Protein AF-0000000085149603 (afdb_homodimer)

Structure (mmCIF, N/CA/C/O backbone):
data_AF-0000000085149603-model_v1
#
loop_
_entity.id
_entity.type
_entity.pdbx_description
1 polymer Antitoxin
#
loop_
_atom_site.group_PDB
_atom_site.id
_atom_site.type_symbol
_atom_site.label_atom_id
_atom_site.label_alt_id
_atom_site.label_comp_id
_atom_site.label_asym_id
_atom_site.label_entity_id
_atom_site.label_seq_id
_atom_site.pdbx_PDB_ins_code
_atom_site.Cartn_x
_atom_site.Cartn_y
_atom_site.Cartn_z
_atom_site.occupancy
_atom_site.B_iso_or_equiv
_atom_site.auth_seq_id
_atom_site.auth_comp_id
_atom_site.auth_asym_id
_atom_site.auth_atom_id
_atom_site.pdbx_PDB_model_num
ATOM 1 N N . MET A 1 1 ? -3.174 0.327 -14.359 1 75.69 1 MET A N 1
ATOM 2 C CA . MET A 1 1 ? -2.947 -0.935 -13.656 1 75.69 1 MET A CA 1
ATOM 3 C C . MET A 1 1 ? -3.213 -2.121 -14.578 1 75.69 1 MET A C 1
ATOM 5 O O . MET A 1 1 ? -4.176 -2.113 -15.344 1 75.69 1 MET A O 1
ATOM 9 N N . ASN A 1 2 ? -2.197 -3.072 -14.656 1 92.5 2 ASN A N 1
ATOM 10 C CA . ASN A 1 2 ? -2.379 -4.289 -15.445 1 92.5 2 ASN A CA 1
ATOM 11 C C . ASN A 1 2 ? -3.197 -5.328 -14.68 1 92.5 2 ASN A C 1
ATOM 13 O O . ASN A 1 2 ? -3.123 -5.406 -13.453 1 92.5 2 ASN A O 1
ATOM 17 N N . THR A 1 3 ? -4.031 -6.066 -15.477 1 97.44 3 THR A N 1
ATOM 18 C CA . THR A 1 3 ? -4.898 -7.07 -14.867 1 97.44 3 THR A CA 1
ATOM 19 C C . THR A 1 3 ? -4.68 -8.438 -15.508 1 97.44 3 THR A C 1
ATOM 21 O O . THR A 1 3 ? -4.543 -8.539 -16.734 1 97.44 3 THR A O 1
ATOM 24 N N . LEU A 1 4 ? -4.641 -9.43 -14.703 1 98.06 4 LEU A N 1
ATOM 25 C CA . LEU A 1 4 ? -4.539 -10.812 -15.141 1 98.06 4 LEU A CA 1
ATOM 26 C C . LEU A 1 4 ? -5.574 -11.688 -14.43 1 98.06 4 LEU A C 1
ATOM 28 O O . LEU A 1 4 ? -5.93 -11.422 -13.281 1 98.06 4 LEU A O 1
ATOM 32 N N . SER A 1 5 ? -6.062 -12.695 -15.148 1 98.19 5 SER A N 1
ATOM 33 C CA . SER A 1 5 ? -6.816 -13.719 -14.445 1 98.19 5 SER A CA 1
ATOM 34 C C . SER A 1 5 ? -5.91 -14.547 -13.531 1 98.19 5 SER A C 1
ATOM 36 O O . SER A 1 5 ? -4.699 -14.617 -13.758 1 98.19 5 SER A O 1
ATOM 38 N N . ALA A 1 6 ? -6.508 -15.156 -12.539 1 98.12 6 ALA A N 1
ATOM 39 C CA . ALA A 1 6 ? -5.75 -16.031 -11.641 1 98.12 6 ALA A CA 1
ATOM 40 C C . ALA A 1 6 ? -5.012 -17.109 -12.414 1 98.12 6 ALA A C 1
ATOM 42 O O . ALA A 1 6 ? -3.848 -17.406 -12.133 1 98.12 6 ALA A O 1
ATOM 43 N N . ASN A 1 7 ? -5.656 -17.672 -13.438 1 97.5 7 ASN A N 1
ATOM 44 C CA . ASN A 1 7 ? -5.055 -18.719 -14.25 1 97.5 7 ASN A CA 1
ATOM 45 C C . ASN A 1 7 ? -3.859 -18.203 -15.047 1 97.5 7 ASN A C 1
ATOM 47 O O . ASN A 1 7 ? -2.793 -18.812 -15.047 1 97.5 7 ASN A O 1
ATOM 51 N N . GLU A 1 8 ? -4.004 -17.109 -15.688 1 97.56 8 GLU A N 1
ATOM 52 C CA . GLU A 1 8 ? -2.91 -16.5 -16.438 1 97.56 8 GLU A CA 1
ATOM 53 C C . GLU A 1 8 ? -1.738 -16.156 -15.516 1 97.56 8 GLU A C 1
ATOM 55 O O . GLU A 1 8 ? -0.579 -16.375 -15.875 1 97.56 8 GLU A O 1
ATOM 60 N N . ALA A 1 9 ? -2.053 -15.633 -14.414 1 98.38 9 ALA A N 1
ATOM 61 C CA . ALA A 1 9 ? -1.032 -15.258 -13.438 1 98.38 9 ALA A CA 1
ATOM 62 C C . ALA A 1 9 ? -0.219 -16.469 -12.992 1 98.38 9 ALA A C 1
ATOM 64 O O . ALA A 1 9 ? 1.01 -16.406 -12.906 1 98.38 9 ALA A O 1
ATOM 65 N N . LYS A 1 10 ? -0.913 -17.5 -12.711 1 97.5 10 LYS A N 1
ATOM 66 C CA . LYS A 1 10 ? -0.262 -18.734 -12.289 1 97.5 10 LYS A CA 1
ATOM 67 C C . LYS A 1 10 ? 0.647 -19.281 -13.383 1 97.5 10 LYS A C 1
ATOM 69 O O . LYS A 1 10 ? 1.781 -19.688 -13.117 1 97.5 10 LYS A O 1
ATOM 74 N N . ILE A 1 11 ? 0.18 -19.312 -14.602 1 97.38 11 ILE A N 1
ATOM 75 C CA . ILE A 1 11 ? 0.902 -19.875 -15.734 1 97.38 11 ILE A CA 1
ATOM 76 C C . ILE A 1 11 ? 2.127 -19.016 -16.047 1 97.38 11 ILE A C 1
ATOM 78 O O . ILE A 1 11 ? 3.205 -19.547 -16.328 1 97.38 11 ILE A O 1
ATOM 82 N N . HIS A 1 12 ? 1.942 -17.734 -15.992 1 97.25 12 HIS A N 1
ATOM 83 C CA . HIS A 1 12 ? 3.035 -16.812 -16.312 1 97.25 12 HIS A CA 1
ATOM 84 C C . HIS A 1 12 ? 3.557 -16.125 -15.047 1 97.25 12 HIS A C 1
ATOM 86 O O . HIS A 1 12 ? 3.713 -14.906 -15.023 1 97.25 12 HIS A O 1
ATOM 92 N N . PHE A 1 13 ? 3.785 -16.875 -14.094 1 98.19 13 PHE A N 1
ATOM 93 C CA . PHE A 1 13 ? 4.098 -16.359 -12.766 1 98.19 13 PHE A CA 1
ATOM 94 C C . PHE A 1 13 ? 5.406 -15.57 -12.789 1 98.19 13 PHE A C 1
ATOM 96 O O . PHE A 1 13 ? 5.5 -14.492 -12.188 1 98.19 13 PHE A O 1
ATOM 103 N N . GLY A 1 14 ? 6.402 -16.094 -13.414 1 97.62 14 GLY A N 1
ATOM 104 C CA . GLY A 1 14 ? 7.664 -15.375 -13.523 1 97.62 14 GLY A CA 1
ATOM 105 C C . GLY A 1 14 ? 7.52 -14.008 -14.164 1 97.62 14 GLY A C 1
ATOM 106 O O . GLY A 1 14 ? 8.078 -13.023 -13.664 1 97.62 14 GLY A O 1
ATOM 107 N N . ASP A 1 15 ? 6.812 -13.992 -15.242 1 97.69 15 ASP A N 1
ATOM 108 C CA . ASP A 1 15 ? 6.547 -12.734 -15.93 1 97.69 15 ASP A CA 1
ATOM 109 C C . ASP A 1 15 ? 5.742 -11.789 -15.047 1 97.69 15 ASP A C 1
ATOM 111 O O . ASP A 1 15 ? 5.973 -10.578 -15.047 1 97.69 15 ASP A O 1
ATOM 115 N N . LEU A 1 16 ? 4.789 -12.328 -14.32 1 98.12 16 LEU A N 1
ATOM 116 C CA . LEU A 1 16 ? 4 -11.555 -13.359 1 98.12 16 LEU A CA 1
ATOM 117 C C . LEU A 1 16 ? 4.902 -10.828 -12.375 1 98.12 16 LEU A C 1
ATOM 119 O O . LEU A 1 16 ? 4.73 -9.625 -12.141 1 98.12 16 LEU A O 1
ATOM 123 N N . LEU A 1 17 ? 5.867 -11.531 -11.828 1 98.31 17 LEU A N 1
ATOM 124 C CA . LEU A 1 17 ? 6.773 -10.945 -10.844 1 98.31 17 LEU A CA 1
ATOM 125 C C . LEU A 1 17 ? 7.617 -9.844 -11.477 1 98.31 17 LEU A C 1
ATOM 127 O O . LEU A 1 17 ? 7.891 -8.828 -10.836 1 98.31 17 LEU A O 1
ATOM 131 N N . LEU A 1 18 ? 8.008 -10.07 -12.719 1 97.56 18 LEU A N 1
ATOM 132 C CA . LEU A 1 18 ? 8.789 -9.055 -13.422 1 97.56 18 LEU A CA 1
ATOM 133 C C . LEU A 1 18 ? 7.957 -7.801 -13.672 1 97.56 18 LEU A C 1
ATOM 135 O O . LEU A 1 18 ? 8.414 -6.688 -13.398 1 97.56 18 LEU A O 1
ATOM 139 N N . LYS A 1 19 ? 6.777 -7.934 -14.117 1 97.94 19 LYS A N 1
ATOM 140 C CA . LYS A 1 19 ? 5.891 -6.812 -14.414 1 97.94 19 LYS A CA 1
ATOM 141 C C . LYS A 1 19 ? 5.512 -6.055 -13.148 1 97.94 19 LYS A C 1
ATOM 143 O O . LYS A 1 19 ? 5.348 -4.836 -13.172 1 97.94 19 LYS A O 1
ATOM 148 N N . ALA A 1 20 ? 5.434 -6.738 -12.07 1 98.31 20 ALA A N 1
ATOM 149 C CA . ALA A 1 20 ? 5.059 -6.148 -10.789 1 98.31 20 ALA A CA 1
ATOM 150 C C . ALA A 1 20 ? 6.129 -5.176 -10.297 1 98.31 20 ALA A C 1
ATOM 152 O O . ALA A 1 20 ? 5.875 -4.359 -9.414 1 98.31 20 ALA A O 1
ATOM 153 N N . GLN A 1 21 ? 7.371 -5.293 -10.852 1 98 21 GLN A N 1
ATOM 154 C CA . GLN A 1 21 ? 8.445 -4.383 -10.469 1 98 21 GLN A CA 1
ATOM 155 C C . GLN A 1 21 ? 8.18 -2.973 -10.992 1 98 21 GLN A C 1
ATOM 157 O O . GLN A 1 21 ? 8.695 -1.995 -10.453 1 98 21 GLN A O 1
ATOM 162 N N . GLN A 1 22 ? 7.402 -2.924 -11.992 1 96.88 22 GLN A N 1
ATOM 163 C CA . GLN A 1 22 ? 7.195 -1.644 -12.664 1 96.88 22 GLN A CA 1
ATOM 164 C C . GLN A 1 22 ? 5.875 -1.009 -12.242 1 96.88 22 GLN A C 1
ATOM 166 O O . GLN A 1 22 ? 5.777 0.216 -12.133 1 96.88 22 GLN A O 1
ATOM 171 N N . ALA A 1 23 ? 4.895 -1.879 -12.133 1 97.56 23 ALA A N 1
ATOM 172 C CA . ALA A 1 23 ? 3.562 -1.4 -11.773 1 97.56 23 ALA A CA 1
ATOM 173 C C . ALA A 1 23 ? 2.752 -2.496 -11.086 1 97.56 23 ALA A C 1
ATOM 175 O O . ALA A 1 23 ? 2.977 -3.686 -11.328 1 97.56 23 ALA A O 1
ATOM 176 N N . PRO A 1 24 ? 1.764 -2.08 -10.305 1 98.44 24 PRO A N 1
ATOM 177 C CA . PRO A 1 24 ? 0.91 -3.09 -9.672 1 98.44 24 PRO A CA 1
ATOM 178 C C . PRO A 1 24 ? 0.139 -3.928 -10.695 1 98.44 24 PRO A C 1
ATOM 180 O O . PRO A 1 24 ? -0.295 -3.408 -11.727 1 98.44 24 PRO A O 1
ATOM 183 N N . ILE A 1 25 ? -0.008 -5.184 -10.375 1 98.81 25 ILE A N 1
ATOM 184 C CA . ILE A 1 25 ? -0.78 -6.082 -11.227 1 98.81 25 ILE A CA 1
ATOM 185 C C . ILE A 1 25 ? -1.977 -6.629 -10.453 1 98.81 25 ILE A C 1
ATOM 187 O O . ILE A 1 25 ? -1.81 -7.266 -9.406 1 98.81 25 ILE A O 1
ATOM 191 N N . GLN A 1 26 ? -3.156 -6.422 -11 1 98.81 26 GLN A N 1
ATOM 192 C CA . GLN A 1 26 ? -4.371 -6.934 -10.375 1 98.81 26 GLN A CA 1
ATOM 193 C C . GLN A 1 26 ? -4.672 -8.359 -10.844 1 98.81 26 GLN A C 1
ATOM 195 O O . GLN A 1 26 ? -4.586 -8.656 -12.031 1 98.81 26 GLN A O 1
ATOM 200 N N . ILE A 1 27 ? -4.926 -9.156 -9.914 1 98.81 27 ILE A N 1
ATOM 201 C CA . ILE A 1 27 ? -5.316 -10.539 -10.203 1 98.81 27 ILE A CA 1
ATOM 202 C C . ILE A 1 27 ? -6.828 -10.688 -10.031 1 98.81 27 ILE A C 1
ATOM 204 O O . ILE A 1 27 ? -7.379 -10.352 -8.984 1 98.81 27 ILE A O 1
ATOM 208 N N . ASN A 1 28 ? -7.441 -11.227 -11.047 1 98.69 28 ASN A N 1
ATOM 209 C CA . ASN A 1 28 ? -8.875 -11.477 -11.016 1 98.69 28 ASN A CA 1
ATOM 210 C C . ASN A 1 28 ? -9.188 -12.977 -10.945 1 98.69 28 ASN A C 1
ATOM 212 O O . ASN A 1 28 ? -8.484 -13.781 -11.562 1 98.69 28 ASN A O 1
ATOM 216 N N . LYS A 1 29 ? -10.148 -13.328 -10.188 1 97.56 29 LYS A N 1
ATOM 217 C CA . LYS A 1 29 ? -10.75 -14.656 -10.18 1 97.56 29 LYS A CA 1
ATOM 218 C C . LYS A 1 29 ? -12.219 -14.602 -10.594 1 97.56 29 LYS A C 1
ATOM 220 O O . LYS A 1 29 ? -13.008 -13.875 -9.992 1 97.56 29 LYS A O 1
ATOM 225 N N . ASN A 1 30 ? -12.531 -15.258 -11.633 1 96.12 30 ASN A N 1
ATOM 226 C CA . ASN A 1 30 ? -13.883 -15.258 -12.18 1 96.12 30 ASN A CA 1
ATOM 227 C C . ASN A 1 30 ? -14.352 -13.844 -12.5 1 96.12 30 ASN A C 1
ATOM 229 O O . ASN A 1 30 ? -15.484 -13.477 -12.18 1 96.12 30 ASN A O 1
ATOM 233 N N . GLY A 1 31 ? -13.453 -13.062 -12.875 1 95.69 31 GLY A N 1
ATOM 234 C CA . GLY A 1 31 ? -13.789 -11.727 -13.352 1 95.69 31 GLY A CA 1
ATOM 235 C C . GLY A 1 31 ? -13.805 -10.688 -12.25 1 95.69 31 GLY A C 1
ATOM 236 O O . GLY A 1 31 ? -14.039 -9.508 -12.508 1 95.69 31 GLY A O 1
ATOM 237 N N . LYS A 1 32 ? -13.523 -11.102 -11.055 1 97.38 32 LYS A N 1
ATOM 238 C CA . LYS A 1 32 ? -13.539 -10.172 -9.93 1 97.38 32 LYS A CA 1
ATOM 239 C C . LYS A 1 32 ? -12.133 -9.984 -9.359 1 97.38 32 LYS A C 1
ATOM 241 O O . LYS A 1 32 ? -11.367 -10.945 -9.25 1 97.38 32 LYS A O 1
ATOM 246 N N . PRO A 1 33 ? -11.836 -8.805 -8.961 1 98.31 33 PRO A N 1
ATOM 247 C CA . PRO A 1 33 ? -10.523 -8.586 -8.352 1 98.31 33 PRO A CA 1
ATOM 248 C C . PRO A 1 33 ? -10.367 -9.305 -7.012 1 98.31 33 PRO A C 1
ATOM 250 O O . PRO A 1 33 ? -11.242 -9.203 -6.145 1 98.31 33 PRO A O 1
ATOM 253 N N . VAL A 1 34 ? -9.289 -9.922 -6.855 1 98.44 34 VAL A N 1
ATOM 254 C CA . VAL A 1 34 ? -9.125 -10.672 -5.613 1 98.44 34 VAL A CA 1
ATOM 255 C C . VAL A 1 34 ? -7.824 -10.25 -4.93 1 98.44 34 VAL A C 1
ATOM 257 O O . VAL A 1 34 ? -7.738 -10.242 -3.697 1 98.44 34 VAL A O 1
ATOM 260 N N . ALA A 1 35 ? -6.781 -9.883 -5.699 1 98.81 35 ALA A N 1
ATOM 261 C CA . ALA A 1 35 ? -5.48 -9.555 -5.125 1 98.81 35 ALA A CA 1
ATOM 262 C C . ALA A 1 35 ? -4.699 -8.617 -6.035 1 98.81 35 ALA A C 1
ATOM 264 O O . ALA A 1 35 ? -5.074 -8.406 -7.191 1 98.81 35 ALA A O 1
ATOM 265 N N . VAL A 1 36 ? -3.672 -8.031 -5.496 1 98.81 36 VAL A N 1
ATOM 266 C CA . VAL A 1 36 ? -2.74 -7.195 -6.246 1 98.81 36 VAL A CA 1
ATOM 267 C C . VAL A 1 36 ? -1.305 -7.57 -5.887 1 98.81 36 VAL A C 1
ATOM 269 O O . VAL A 1 36 ? -0.989 -7.789 -4.715 1 98.81 36 VAL A O 1
ATOM 272 N N . VAL A 1 37 ? -0.528 -7.656 -6.855 1 98.81 37 VAL A N 1
ATOM 273 C CA . VAL A 1 37 ? 0.897 -7.914 -6.676 1 98.81 37 VAL A CA 1
ATOM 274 C C . VAL A 1 37 ? 1.689 -6.629 -6.922 1 98.81 37 VAL A C 1
ATOM 276 O O . VAL A 1 37 ? 1.512 -5.973 -7.953 1 98.81 37 VAL A O 1
ATOM 279 N N . ILE A 1 38 ? 2.551 -6.328 -5.977 1 98.56 38 ILE A N 1
ATOM 280 C CA . ILE A 1 38 ? 3.432 -5.172 -6.113 1 98.56 38 ILE A CA 1
ATOM 281 C C . ILE A 1 38 ? 4.863 -5.574 -5.773 1 98.56 38 ILE A C 1
ATOM 283 O O . ILE A 1 38 ? 5.094 -6.625 -5.172 1 98.56 38 ILE A O 1
ATOM 287 N N . SER A 1 39 ? 5.797 -4.734 -6.16 1 98.69 39 SER A N 1
ATOM 288 C CA . SER A 1 39 ? 7.191 -5.02 -5.84 1 98.69 39 SER A CA 1
ATOM 289 C C . SER A 1 39 ? 7.434 -4.965 -4.336 1 98.69 39 SER A C 1
ATOM 291 O O . SER A 1 39 ? 6.73 -4.254 -3.611 1 98.69 39 SER A O 1
ATOM 293 N N . ALA A 1 40 ? 8.398 -5.645 -3.93 1 98.44 40 ALA A N 1
ATOM 294 C CA . ALA A 1 40 ? 8.797 -5.586 -2.525 1 98.44 40 ALA A CA 1
ATOM 295 C C . ALA A 1 40 ? 9.172 -4.164 -2.119 1 98.44 40 ALA A C 1
ATOM 297 O O . ALA A 1 40 ? 8.828 -3.713 -1.023 1 98.44 40 ALA A O 1
ATOM 298 N N . ASP A 1 41 ? 9.828 -3.457 -2.98 1 97.94 41 ASP A N 1
ATOM 299 C CA . ASP A 1 41 ? 10.25 -2.088 -2.711 1 97.94 41 ASP A CA 1
ATOM 300 C C . ASP A 1 41 ? 9.047 -1.163 -2.545 1 97.94 41 ASP A C 1
ATOM 302 O O . ASP A 1 41 ? 9.031 -0.312 -1.652 1 97.94 41 ASP A O 1
ATOM 306 N N . ALA A 1 42 ? 8.086 -1.349 -3.387 1 97.56 42 ALA A N 1
ATOM 307 C CA . ALA A 1 42 ? 6.875 -0.531 -3.299 1 97.56 42 ALA A CA 1
ATOM 308 C C . ALA A 1 42 ? 6.152 -0.76 -1.974 1 97.56 42 ALA A C 1
ATOM 310 O O . ALA A 1 42 ? 5.6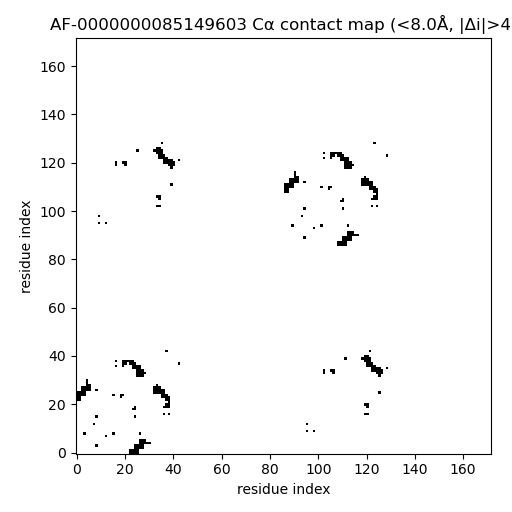95 0.192 -1.337 1 97.56 42 ALA A O 1
ATOM 311 N N . TYR A 1 43 ? 6.07 -1.969 -1.62 1 98 43 TYR A N 1
ATOM 312 C CA . TYR A 1 43 ? 5.402 -2.277 -0.361 1 98 43 TYR A CA 1
ATOM 313 C C . TYR A 1 43 ? 6.16 -1.688 0.82 1 98 43 TYR A C 1
ATOM 315 O O . TYR A 1 43 ? 5.555 -1.164 1.758 1 98 43 TYR A O 1
ATOM 323 N N . GLN A 1 44 ? 7.461 -1.785 0.798 1 96.94 44 GLN A N 1
ATOM 324 C CA . GLN A 1 44 ? 8.281 -1.201 1.855 1 96.94 44 GLN A CA 1
ATOM 325 C C . GLN A 1 44 ? 8.062 0.306 1.951 1 96.94 44 GLN A C 1
ATOM 327 O O . GLN A 1 44 ? 8.031 0.865 3.049 1 96.94 44 GLN A O 1
ATOM 332 N N . SER A 1 45 ? 7.984 0.931 0.824 1 96.25 45 SER A N 1
ATOM 333 C CA . SER A 1 45 ? 7.719 2.365 0.796 1 96.25 45 SER A CA 1
ATOM 334 C C . SER A 1 45 ? 6.375 2.693 1.442 1 96.25 45 SER A C 1
ATOM 336 O O . SER A 1 45 ? 6.258 3.678 2.174 1 96.25 45 SER A O 1
ATOM 338 N N . ILE A 1 46 ? 5.355 1.925 1.191 1 95.5 46 ILE A N 1
ATOM 339 C CA . ILE A 1 46 ? 4.027 2.104 1.763 1 95.5 46 ILE A CA 1
ATOM 340 C C . ILE A 1 46 ? 4.094 1.954 3.281 1 95.5 46 ILE A C 1
ATOM 342 O O . ILE A 1 46 ? 3.525 2.766 4.016 1 95.5 46 ILE A O 1
ATOM 346 N N . GLU A 1 47 ? 4.793 0.903 3.689 1 94.75 47 GLU A N 1
ATOM 347 C CA . GLU A 1 47 ? 4.934 0.663 5.125 1 94.75 47 GLU A CA 1
ATOM 348 C C . GLU A 1 47 ? 5.66 1.816 5.809 1 94.75 47 GLU A C 1
ATOM 350 O O . GLU A 1 47 ? 5.289 2.225 6.91 1 94.75 47 GLU A O 1
ATOM 355 N N . THR A 1 48 ? 6.691 2.326 5.172 1 95.19 48 THR A N 1
ATOM 356 C CA . THR A 1 48 ? 7.457 3.447 5.707 1 95.19 48 THR A CA 1
ATOM 357 C C . THR A 1 48 ? 6.586 4.691 5.824 1 95.19 48 THR A C 1
ATOM 359 O O . THR A 1 48 ? 6.637 5.402 6.832 1 95.19 48 THR A O 1
ATOM 362 N N . LEU A 1 49 ? 5.816 4.926 4.789 1 91.38 49 LEU A N 1
ATOM 363 C CA . LEU A 1 49 ? 4.906 6.066 4.809 1 91.38 49 LEU A CA 1
ATOM 364 C C . LEU A 1 49 ? 3.904 5.941 5.949 1 91.38 49 LEU A C 1
ATOM 366 O O . LEU A 1 49 ? 3.631 6.918 6.652 1 91.38 49 LEU A O 1
ATOM 370 N N . LYS A 1 50 ? 3.336 4.742 6.129 1 91.69 50 LYS A N 1
ATOM 371 C CA . LYS A 1 50 ? 2.383 4.496 7.207 1 91.69 50 LYS A CA 1
ATOM 372 C C . LYS A 1 50 ? 3.006 4.781 8.57 1 91.69 50 LYS A C 1
ATOM 374 O O . LYS A 1 50 ? 2.371 5.387 9.438 1 91.69 50 LYS A O 1
ATOM 379 N N . LEU A 1 51 ? 4.234 4.375 8.727 1 92.25 51 LEU A N 1
ATOM 380 C CA . LEU A 1 51 ? 4.938 4.582 9.992 1 92.25 51 LEU A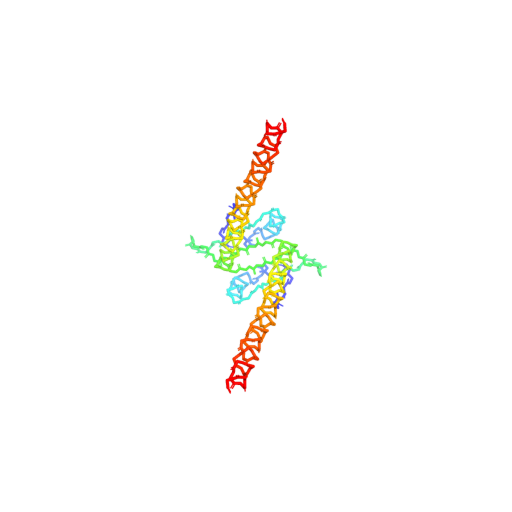 CA 1
ATOM 381 C C . LEU A 1 51 ? 5.152 6.066 10.258 1 92.25 51 LEU A C 1
ATOM 383 O O . LEU A 1 51 ? 4.992 6.531 11.383 1 92.25 51 LEU A O 1
ATOM 387 N N . HIS A 1 52 ? 5.484 6.738 9.227 1 90.62 52 HIS A N 1
ATOM 388 C CA . HIS A 1 52 ? 5.691 8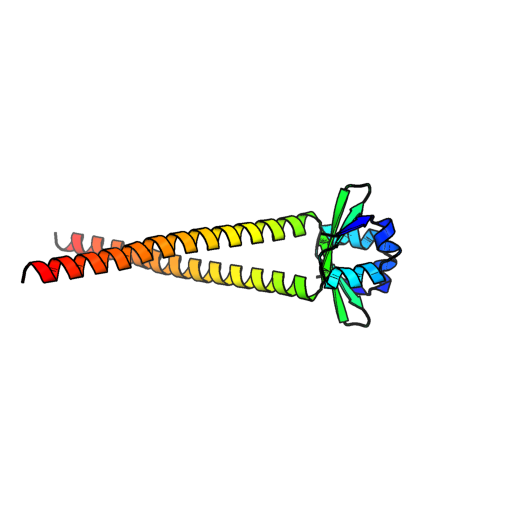.172 9.359 1 90.62 52 HIS A CA 1
ATOM 389 C C . HIS A 1 52 ? 4.398 8.883 9.75 1 90.62 52 HIS A C 1
ATOM 391 O O . HIS A 1 52 ? 4.41 9.805 10.57 1 90.62 52 HIS A O 1
ATOM 397 N N . LEU A 1 53 ? 3.395 8.469 9.125 1 87.25 53 LEU A N 1
ATOM 398 C CA . LEU A 1 53 ? 2.102 9.078 9.414 1 87.25 53 LEU A CA 1
ATOM 399 C C . LEU A 1 53 ? 1.69 8.836 10.859 1 87.25 53 LEU A C 1
ATOM 401 O O . LEU A 1 53 ? 1.193 9.734 11.531 1 87.25 53 LEU A O 1
ATOM 405 N N . LEU A 1 54 ? 1.96 7.656 11.297 1 90.25 54 LEU A N 1
ATOM 406 C CA . LEU A 1 54 ? 1.629 7.301 12.672 1 90.25 54 LEU A CA 1
ATOM 407 C C . LEU A 1 54 ? 2.48 8.094 13.656 1 90.25 54 LEU A C 1
ATOM 409 O O . LEU A 1 54 ? 1.983 8.531 14.695 1 90.25 54 LEU A O 1
ATOM 413 N N . GLN A 1 55 ? 3.68 8.203 13.297 1 91.81 55 GLN A N 1
ATOM 414 C CA . GLN A 1 55 ? 4.586 8.984 14.141 1 91.81 55 GLN A CA 1
ATOM 415 C C . GLN A 1 55 ? 4.145 10.438 14.219 1 91.81 55 GLN A C 1
ATOM 417 O O . GLN A 1 55 ? 4.188 11.047 15.289 1 91.81 55 GLN A O 1
ATOM 422 N N . SER A 1 56 ? 3.756 11 13.156 1 88.5 56 SER A N 1
ATOM 423 C CA . SER A 1 56 ? 3.299 12.383 13.102 1 88.5 56 SER A CA 1
ATOM 424 C C . SER A 1 56 ? 2.035 12.578 13.938 1 88.5 56 SER A C 1
ATOM 426 O O . SER A 1 56 ? 1.899 13.57 14.648 1 88.5 56 SER A O 1
ATOM 428 N N . LYS A 1 57 ? 1.189 11.648 13.82 1 86.31 57 LYS A N 1
ATOM 429 C CA . LYS A 1 57 ? -0.05 11.703 14.586 1 86.31 57 LYS A CA 1
ATOM 430 C C . LYS A 1 57 ? 0.227 11.617 16.078 1 86.31 57 LYS A C 1
ATOM 432 O O . LYS A 1 57 ? -0.419 12.305 16.875 1 86.31 57 LYS A O 1
ATOM 437 N N . ALA A 1 58 ? 1.144 10.828 16.391 1 89.88 58 ALA A N 1
ATOM 438 C CA . ALA A 1 58 ? 1.532 10.68 17.797 1 89.88 58 ALA A CA 1
ATOM 439 C C . ALA A 1 58 ? 2.129 11.977 18.328 1 89.88 58 ALA A C 1
ATOM 441 O O . ALA A 1 58 ? 1.802 12.406 19.438 1 89.88 58 ALA A O 1
ATOM 442 N N . VAL A 1 59 ? 2.977 12.57 17.609 1 87.06 59 VAL A N 1
ATOM 443 C CA . VAL A 1 59 ? 3.609 13.828 18 1 87.06 59 VAL A CA 1
ATOM 444 C C . VAL A 1 59 ? 2.551 14.914 18.141 1 87.06 59 VAL A C 1
ATOM 446 O O . VAL A 1 59 ? 2.574 15.688 19.109 1 87.06 59 VAL A O 1
ATOM 449 N N . LYS A 1 60 ? 1.617 14.938 17.219 1 84.69 60 LYS A N 1
ATOM 450 C CA . LYS A 1 60 ? 0.539 15.922 17.281 1 84.69 60 LYS A CA 1
ATOM 451 C C . LYS A 1 60 ? -0.328 15.703 18.516 1 84.69 60 LYS A C 1
ATOM 453 O O . LYS A 1 60 ? -0.712 16.672 19.188 1 84.69 60 LYS A O 1
ATOM 458 N N . ALA A 1 61 ? -0.585 14.461 18.797 1 87.19 61 ALA A N 1
ATOM 459 C CA . ALA A 1 61 ? -1.384 14.125 19.984 1 87.19 61 ALA A CA 1
ATOM 460 C C . ALA A 1 61 ? -0.673 14.539 21.266 1 87.19 61 ALA A C 1
ATOM 462 O O . ALA A 1 61 ? -1.301 15.062 22.188 1 87.19 61 ALA A O 1
ATOM 463 N N . MET A 1 62 ? 0.55 14.344 21.297 1 88.19 62 MET A N 1
ATOM 464 C CA . MET A 1 62 ? 1.351 14.719 22.453 1 88.19 62 MET A CA 1
ATOM 465 C C . MET A 1 62 ? 1.389 16.234 22.625 1 88.19 62 MET A C 1
ATOM 467 O O . MET A 1 62 ? 1.304 16.734 23.75 1 88.19 62 MET A O 1
ATOM 471 N N . THR A 1 63 ? 1.487 16.938 21.516 1 85.88 63 THR A N 1
ATOM 472 C CA . THR A 1 63 ? 1.51 18.391 21.547 1 85.88 63 THR A CA 1
ATOM 473 C C . THR A 1 63 ? 0.157 18.938 21.984 1 85.88 63 THR A C 1
ATOM 475 O O . THR A 1 63 ? 0.094 19.875 22.781 1 85.88 63 THR A O 1
ATOM 478 N N . ASP A 1 64 ? -0.961 18.266 21.531 1 85.88 64 ASP A N 1
ATOM 479 C CA . ASP A 1 64 ? -2.309 18.703 21.891 1 85.88 64 ASP A CA 1
ATOM 480 C C . ASP A 1 64 ? -2.57 18.469 23.375 1 85.88 64 ASP A C 1
ATOM 482 O O . ASP A 1 64 ? -3.209 19.297 24.031 1 85.88 64 ASP A O 1
ATOM 486 N N . ILE A 1 65 ? -2.02 17.391 23.844 1 85.12 65 ILE A N 1
ATOM 487 C CA . ILE A 1 65 ? -2.168 17.062 25.266 1 85.12 65 ILE A CA 1
ATOM 488 C C . ILE A 1 65 ? -1.389 18.062 26.109 1 85.12 65 ILE A C 1
ATOM 490 O O . ILE A 1 65 ? -1.896 18.562 27.125 1 85.12 65 ILE A O 1
ATOM 494 N N . LYS A 1 66 ? -0.249 18.406 25.656 1 84.12 66 LYS A N 1
ATOM 495 C CA . LYS A 1 66 ? 0.581 19.359 26.391 1 84.12 66 LYS A CA 1
ATOM 496 C C . LYS A 1 66 ? -0.04 20.766 26.375 1 84.12 66 LYS A C 1
ATOM 498 O O . LYS A 1 66 ? -0.042 21.453 27.391 1 84.12 66 LYS A O 1
ATOM 503 N N . MET A 1 67 ? -0.598 21.078 25.234 1 76.75 67 MET A N 1
ATOM 504 C CA . MET A 1 67 ? -1.23 22.391 25.125 1 76.75 67 MET A CA 1
ATOM 505 C C . MET A 1 67 ? -2.539 22.438 25.906 1 76.75 67 MET A C 1
ATOM 507 O O . MET A 1 67 ? -2.867 23.453 26.516 1 76.75 67 MET A O 1
ATOM 511 N N . GLY A 1 68 ? -3.242 21.297 25.703 1 78.19 68 GLY A N 1
ATOM 512 C CA . GLY A 1 68 ? -4.473 21.234 26.484 1 78.19 68 GLY A CA 1
ATOM 513 C C . GLY A 1 68 ? -4.238 21.266 27.969 1 78.19 68 GLY A C 1
ATOM 514 O O . GLY A 1 68 ? -4.984 21.906 28.719 1 78.19 68 GLY A O 1
ATOM 515 N N . ASN A 1 69 ? -3.352 20.469 28.422 1 74.81 69 ASN A N 1
ATOM 516 C CA . ASN A 1 69 ? -2.986 20.516 29.844 1 74.81 69 ASN A CA 1
ATOM 517 C C . ASN A 1 69 ? -2.531 21.906 30.266 1 74.81 69 ASN A C 1
ATOM 519 O O . ASN A 1 69 ? -2.854 22.359 31.359 1 74.81 69 ASN A O 1
ATOM 523 N N . LEU A 1 70 ? -1.898 22.594 29.391 1 70.06 70 LEU A N 1
ATOM 524 C CA . LEU A 1 70 ? -1.443 23.953 29.672 1 70.06 70 LEU A CA 1
ATOM 525 C C . LEU A 1 70 ? -2.621 24.906 29.75 1 70.06 70 LEU A C 1
ATOM 527 O O . LEU A 1 70 ? -2.652 25.797 30.609 1 70.06 70 LEU A O 1
ATOM 531 N N . VAL A 1 71 ? -3.553 24.594 28.922 1 72.81 71 VAL A N 1
ATOM 532 C CA . VAL A 1 71 ? -4.711 25.469 28.891 1 72.81 71 VAL A CA 1
ATOM 533 C C . VAL A 1 71 ? -5.57 25.25 30.125 1 72.81 71 VAL A C 1
ATOM 535 O O . VAL A 1 71 ? -6.027 26.203 30.766 1 72.81 71 VAL A O 1
ATOM 538 N N . ASP A 1 72 ? -5.793 24.062 30.422 1 69 72 ASP A N 1
ATOM 539 C CA . ASP A 1 72 ? -6.582 23.766 31.609 1 69 72 ASP A CA 1
ATOM 540 C C . ASP A 1 72 ? -5.867 24.25 32.875 1 69 72 ASP A C 1
ATOM 542 O O . ASP A 1 72 ? -6.492 24.812 33.781 1 69 72 ASP A O 1
ATOM 546 N N . GLY A 1 73 ? -4.598 24.016 32.938 1 67.5 73 GLY A N 1
ATOM 547 C CA . GLY A 1 73 ? -3.822 24.469 34.094 1 67.5 73 GLY A CA 1
ATOM 548 C C . GLY A 1 73 ? -3.797 25.984 34.219 1 67.5 73 GLY A C 1
ATOM 549 O O . GLY A 1 73 ? -3.99 26.516 35.312 1 67.5 73 GLY A O 1
ATOM 550 N N . ASN A 1 74 ? -3.625 26.547 33.125 1 65.88 74 ASN A N 1
ATOM 551 C CA . ASN A 1 74 ? -3.578 28.016 33.156 1 65.88 74 ASN A CA 1
ATOM 552 C C . ASN A 1 74 ? -4.945 28.609 33.469 1 65.88 74 ASN A C 1
ATOM 554 O O . ASN A 1 74 ? -5.035 29.594 34.219 1 65.88 74 ASN A O 1
ATOM 558 N N . THR A 1 75 ? -5.934 28.047 32.906 1 65.81 75 THR A N 1
ATOM 559 C CA . THR A 1 75 ? -7.281 28.516 33.219 1 65.81 75 THR A CA 1
ATOM 560 C C . THR A 1 75 ? -7.613 28.297 34.688 1 65.81 75 THR A C 1
ATOM 562 O O . THR A 1 75 ? -8.242 29.141 35.312 1 65.81 75 THR A O 1
ATOM 565 N N . PHE A 1 76 ? -7.152 27.156 35.156 1 66.69 76 PHE A N 1
ATOM 566 C CA . PHE A 1 76 ? -7.355 26.828 36.562 1 66.69 76 PHE A CA 1
ATOM 567 C C . PHE A 1 76 ? -6.621 27.812 37.469 1 66.69 76 PHE A C 1
ATOM 569 O O . PHE A 1 76 ? -7.176 28.281 38.438 1 66.69 76 PHE A O 1
ATOM 576 N N . PHE A 1 77 ? -5.449 28.141 37.125 1 66.94 77 PHE A N 1
ATOM 577 C CA . PHE A 1 77 ? -4.629 29.047 37.938 1 66.94 77 PHE A CA 1
ATOM 578 C C . PHE A 1 77 ? -5.148 30.469 37.844 1 66.94 77 PHE A C 1
ATOM 580 O O . PHE A 1 77 ? -5.148 31.203 38.812 1 66.94 77 PHE A O 1
ATOM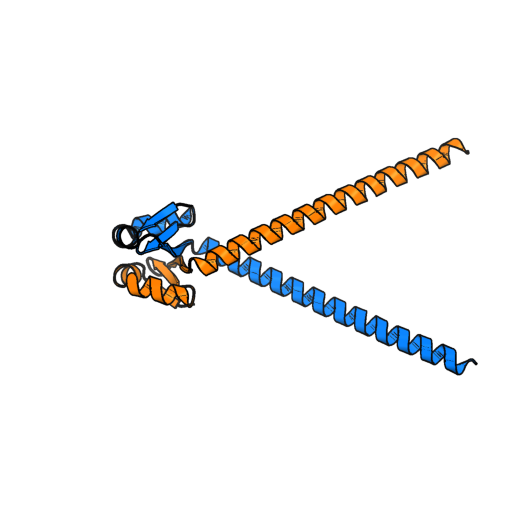 587 N N . ASP A 1 78 ? -5.645 30.859 36.719 1 64.5 78 ASP A N 1
ATOM 588 C CA . ASP A 1 78 ? -6.215 32.188 36.531 1 64.5 78 ASP A CA 1
ATOM 589 C C . ASP A 1 78 ? -7.492 32.344 37.344 1 64.5 78 ASP A C 1
ATOM 591 O O . ASP A 1 78 ? -7.719 33.406 37.938 1 64.5 78 ASP A O 1
ATOM 595 N N . GLU A 1 79 ? -8.281 31.297 37.438 1 64.62 79 GLU A N 1
ATOM 596 C CA . GLU A 1 79 ? -9.508 31.359 38.219 1 64.62 79 GLU A CA 1
ATOM 597 C C . GLU A 1 79 ? -9.203 31.391 39.719 1 64.62 79 GLU A C 1
ATOM 599 O O . GLU A 1 79 ? -9.867 32.125 40.469 1 64.62 79 GLU A O 1
ATOM 604 N N . LEU A 1 80 ? -8.25 30.672 40.156 1 69.44 80 LEU A N 1
ATOM 605 C CA . LEU A 1 80 ? -7.855 30.656 41.562 1 69.44 80 LEU A CA 1
ATOM 606 C C . LEU A 1 80 ? -7.281 32 41.969 1 69.44 80 LEU A C 1
ATOM 608 O O . LEU A 1 80 ? -7.586 32.531 43.062 1 69.44 80 LEU A O 1
ATOM 612 N N . ALA A 1 81 ? -6.578 32.719 41.219 1 65.69 81 ALA A N 1
ATOM 613 C CA . ALA A 1 81 ? -5.98 34.031 41.469 1 65.69 81 ALA A CA 1
ATOM 614 C C . ALA A 1 81 ? -7.043 35.125 41.5 1 65.69 81 ALA A C 1
ATOM 616 O O . ALA A 1 81 ? -6.969 36.031 42.312 1 65.69 81 ALA A O 1
ATOM 617 N N . ALA A 1 82 ? -8.008 34.969 40.781 1 70.5 82 ALA A N 1
ATOM 618 C CA . ALA A 1 82 ? -9.094 35.969 40.781 1 70.5 82 ALA A CA 1
ATOM 619 C C . ALA A 1 82 ? -9.961 35.844 42.031 1 70.5 82 ALA A C 1
ATOM 621 O O . ALA A 1 82 ? -10.516 36.844 42.5 1 70.5 82 ALA A O 1
ATOM 622 N N . GLY A 1 83 ? -10.078 34.688 42.438 1 66.5 83 GLY A N 1
ATOM 623 C CA . GLY A 1 83 ? -10.906 34.5 43.594 1 66.5 83 GLY A CA 1
ATOM 624 C C . GLY A 1 83 ? -10.234 34.906 44.906 1 66.5 83 GLY A C 1
ATOM 625 O O . GLY A 1 83 ? -10.898 35.094 45.906 1 66.5 83 GLY A O 1
ATOM 626 N N . GLN A 1 84 ? -9 34.781 45.031 1 58.81 84 GLN A N 1
ATOM 627 C CA . GLN A 1 84 ? -8.344 35.188 46.25 1 58.81 84 GLN A CA 1
ATOM 628 C C . GLN A 1 84 ? -8.344 36.688 46.438 1 58.81 84 GLN A C 1
ATOM 630 O O . GLN A 1 84 ? -8.422 37.188 47.562 1 58.81 84 GLN A O 1
ATOM 635 N N . TYR A 1 85 ? -8.203 37.5 45.375 1 52.16 85 TYR A N 1
ATOM 636 C CA . TYR A 1 85 ? -8.141 38.938 45.594 1 52.16 85 TYR A CA 1
ATOM 637 C C . TYR A 1 85 ? -9.531 39.562 45.562 1 52.16 85 TYR A C 1
ATOM 639 O O . TYR A 1 85 ? -9.688 40.781 45.719 1 52.16 85 TYR A O 1
ATOM 647 N N . ASP A 1 86 ? -10.578 38.844 45.5 1 37.88 86 ASP A N 1
ATOM 648 C CA . ASP A 1 86 ? -11.711 39.625 46 1 37.88 86 ASP A CA 1
ATOM 649 C C . ASP A 1 86 ? -11.758 39.594 47.531 1 37.88 86 ASP A C 1
ATOM 651 O O . ASP A 1 86 ? -11.383 38.594 48.156 1 37.88 86 ASP A O 1
ATOM 655 N N . MET B 1 1 ? 4.301 -10.867 8.727 1 75.5 1 MET B N 1
ATOM 656 C CA . MET B 1 1 ? 4.191 -11.07 7.285 1 75.5 1 MET B CA 1
ATOM 657 C C . MET B 1 1 ? 4.645 -12.477 6.898 1 75.5 1 MET B C 1
ATOM 659 O O . MET B 1 1 ? 5.633 -12.984 7.43 1 75.5 1 MET B O 1
ATOM 663 N N . ASN B 1 2 ? 3.754 -13.203 6.121 1 92.38 2 ASN B N 1
ATOM 664 C CA . ASN B 1 2 ? 4.117 -14.531 5.621 1 92.38 2 ASN B CA 1
ATOM 665 C C . ASN B 1 2 ? 4.996 -14.438 4.379 1 92.38 2 ASN B C 1
ATOM 667 O O . ASN B 1 2 ? 4.867 -13.5 3.588 1 92.38 2 ASN B O 1
ATOM 671 N N . THR B 1 3 ? 5.961 -15.422 4.301 1 97.38 3 THR B N 1
ATOM 672 C CA . THR B 1 3 ? 6.898 -15.422 3.184 1 97.38 3 THR B CA 1
ATOM 673 C C . THR B 1 3 ? 6.871 -16.75 2.451 1 97.38 3 THR B C 1
ATOM 675 O O . THR B 1 3 ? 6.82 -17.812 3.082 1 97.38 3 THR B O 1
ATOM 678 N N . LEU B 1 4 ? 6.895 -16.688 1.17 1 98.06 4 LEU B N 1
ATOM 679 C CA . LEU B 1 4 ? 6.973 -17.859 0.304 1 98.06 4 LEU B CA 1
ATOM 680 C C . LEU B 1 4 ? 8.055 -17.688 -0.754 1 98.06 4 LEU B C 1
ATOM 682 O O . LEU B 1 4 ? 8.312 -16.562 -1.2 1 98.06 4 LEU B O 1
ATOM 686 N N . SER B 1 5 ? 8.688 -18.797 -1.111 1 98.25 5 SER B N 1
ATOM 687 C CA . SER B 1 5 ? 9.508 -18.75 -2.316 1 98.25 5 SER B CA 1
ATOM 688 C C . SER B 1 5 ? 8.648 -18.594 -3.566 1 98.25 5 SER B C 1
ATOM 690 O O . SER B 1 5 ? 7.473 -18.953 -3.561 1 98.25 5 SER B O 1
ATOM 692 N N . ALA B 1 6 ? 9.258 -18.078 -4.609 1 98.12 6 ALA B N 1
ATOM 693 C CA . ALA B 1 6 ? 8.555 -17.953 -5.883 1 98.12 6 ALA B CA 1
ATOM 694 C C . ALA B 1 6 ? 7.984 -19.281 -6.332 1 98.12 6 ALA B C 1
ATOM 696 O O . ALA B 1 6 ? 6.844 -19.359 -6.797 1 98.12 6 ALA B O 1
ATOM 697 N N . ASN B 1 7 ? 8.75 -20.359 -6.152 1 97.5 7 ASN B N 1
ATOM 698 C CA . ASN B 1 7 ? 8.312 -21.703 -6.543 1 97.5 7 ASN B CA 1
ATOM 699 C C . ASN B 1 7 ? 7.113 -22.156 -5.723 1 97.5 7 ASN B C 1
ATOM 701 O O . ASN B 1 7 ? 6.125 -22.641 -6.277 1 97.5 7 ASN B O 1
ATOM 705 N N . GLU B 1 8 ? 7.176 -22.031 -4.469 1 97.62 8 GLU B N 1
ATOM 706 C CA . GLU B 1 8 ? 6.066 -22.406 -3.596 1 97.62 8 GLU B CA 1
ATOM 707 C C . GLU B 1 8 ? 4.816 -21.594 -3.928 1 97.62 8 GLU B C 1
ATOM 709 O O . GLU B 1 8 ? 3.709 -22.141 -3.953 1 97.62 8 GLU B O 1
ATOM 714 N N . ALA B 1 9 ? 4.996 -20.359 -4.133 1 98.44 9 ALA B N 1
ATOM 715 C CA . ALA B 1 9 ? 3.885 -19.469 -4.461 1 98.44 9 ALA B CA 1
ATOM 716 C C . ALA B 1 9 ? 3.186 -19.922 -5.746 1 98.44 9 ALA B C 1
ATOM 718 O O . ALA B 1 9 ? 1.954 -19.938 -5.812 1 98.44 9 ALA B O 1
ATOM 719 N N . LYS B 1 10 ? 3.973 -20.219 -6.699 1 97.5 10 LYS B N 1
ATOM 720 C CA . LYS B 1 10 ? 3.439 -20.672 -7.98 1 97.5 10 LYS B CA 1
ATOM 721 C C . LYS B 1 10 ? 2.66 -21.984 -7.812 1 97.5 10 LYS B C 1
ATOM 723 O O . LYS B 1 10 ? 1.564 -22.125 -8.359 1 97.5 10 LYS B O 1
ATOM 728 N N . ILE B 1 11 ? 3.203 -22.922 -7.098 1 97.38 11 ILE B N 1
ATOM 729 C CA . ILE B 1 11 ? 2.611 -24.25 -6.918 1 97.38 11 ILE B CA 1
ATOM 730 C C . ILE B 1 11 ? 1.319 -24.125 -6.113 1 97.38 11 ILE B C 1
ATOM 732 O O . ILE B 1 11 ? 0.324 -24.781 -6.426 1 97.38 11 ILE B O 1
ATOM 736 N N . HIS B 1 12 ? 1.355 -23.297 -5.105 1 97.25 12 HIS B N 1
ATOM 737 C CA . HIS B 1 12 ? 0.189 -23.141 -4.246 1 97.25 12 HIS B CA 1
ATOM 738 C C . HIS B 1 12 ? -0.475 -21.781 -4.473 1 97.25 12 HIS B C 1
ATOM 740 O O . HIS B 1 12 ? -0.771 -21.062 -3.516 1 97.25 12 HIS B O 1
ATOM 746 N N . PHE B 1 13 ? -0.667 -21.469 -5.641 1 98.12 13 PHE B N 1
ATOM 747 C CA . PHE B 1 13 ? -1.112 -20.141 -6.023 1 98.12 13 PHE B CA 1
ATOM 748 C C . PHE B 1 13 ? -2.496 -19.844 -5.457 1 98.12 13 PHE B C 1
ATOM 750 O O . PHE B 1 13 ? -2.748 -18.75 -4.957 1 98.12 13 PHE B O 1
ATOM 757 N N . GLY B 1 14 ? -3.393 -20.766 -5.566 1 97.69 14 GLY B N 1
ATOM 758 C CA . GLY B 1 14 ? -4.719 -20.578 -5 1 97.69 14 GLY B CA 1
ATOM 759 C C . GLY B 1 14 ? -4.695 -20.266 -3.512 1 97.69 14 GLY B C 1
ATOM 760 O O . GLY B 1 14 ? -5.379 -19.359 -3.051 1 97.69 14 GLY B O 1
ATOM 761 N N . ASP B 1 15 ? -3.939 -21.062 -2.812 1 97.69 15 ASP B N 1
ATOM 762 C CA . ASP B 1 15 ? -3.777 -20.844 -1.379 1 97.69 15 ASP B CA 1
ATOM 763 C C . ASP B 1 15 ? -3.131 -19.484 -1.1 1 97.69 15 ASP B C 1
ATOM 765 O O . ASP B 1 15 ? -3.494 -18.797 -0.137 1 97.69 15 ASP B O 1
ATOM 769 N N . LEU B 1 16 ? -2.168 -19.109 -1.914 1 98.12 16 LEU B N 1
ATOM 770 C CA . LEU B 1 16 ? -1.521 -17.812 -1.821 1 98.12 16 LEU B CA 1
ATOM 771 C C . LEU B 1 16 ? -2.553 -16.688 -1.867 1 98.12 16 LEU B C 1
ATOM 773 O O . LEU B 1 16 ? -2.527 -15.781 -1.033 1 98.12 16 LEU B O 1
ATOM 777 N N . LEU B 1 17 ? -3.469 -16.75 -2.811 1 98.31 17 LEU B N 1
ATOM 778 C CA . LEU B 1 17 ? -4.484 -15.719 -2.969 1 98.31 17 LEU B CA 1
ATOM 779 C C . LEU B 1 17 ? -5.406 -15.672 -1.758 1 98.31 17 LEU B C 1
ATOM 781 O O . LEU B 1 17 ? -5.828 -14.594 -1.336 1 98.31 17 LEU B O 1
ATOM 785 N N . LEU B 1 18 ? -5.699 -16.859 -1.222 1 97.56 18 LEU B N 1
ATOM 786 C CA . LEU B 1 18 ? -6.547 -16.906 -0.036 1 97.56 18 LEU B CA 1
ATOM 787 C C . LEU B 1 18 ? -5.848 -16.281 1.165 1 97.56 18 LEU B C 1
ATOM 789 O O . LEU B 1 18 ? -6.438 -15.469 1.877 1 97.56 18 LEU B O 1
ATOM 793 N N . LYS B 1 19 ? -4.641 -16.594 1.385 1 97.94 19 LYS B N 1
ATOM 794 C CA . LYS B 1 19 ? -3.869 -16.094 2.514 1 97.94 19 LYS B CA 1
ATOM 795 C C . LYS B 1 19 ? -3.648 -14.586 2.391 1 97.94 19 LYS B C 1
ATOM 797 O O . LYS B 1 19 ? -3.617 -13.875 3.396 1 97.94 19 LYS B O 1
ATOM 802 N N . ALA B 1 20 ? -3.555 -14.102 1.214 1 98.31 20 ALA B N 1
ATOM 803 C CA . ALA B 1 20 ? -3.324 -12.688 0.947 1 98.31 20 ALA B CA 1
ATOM 804 C C . ALA B 1 20 ? -4.52 -11.844 1.38 1 98.31 20 ALA B C 1
ATOM 806 O O . ALA B 1 20 ? -4.41 -10.625 1.524 1 98.31 20 ALA B O 1
ATOM 807 N N . GLN B 1 21 ? -5.707 -12.492 1.538 1 98.06 21 GLN B N 1
ATOM 808 C CA . GLN B 1 21 ? -6.895 -11.773 1.989 1 98.06 21 GLN B CA 1
ATOM 809 C C . GLN B 1 21 ? -6.754 -11.344 3.447 1 98.06 21 GLN B C 1
ATOM 811 O O . GLN B 1 21 ? -7.402 -10.391 3.887 1 98.06 21 GLN B O 1
ATOM 816 N N . GLN B 1 22 ? -5.941 -12.047 4.121 1 96.88 22 GLN B N 1
ATOM 817 C CA . GLN B 1 22 ? -5.836 -11.82 5.559 1 96.88 22 GLN B CA 1
ATOM 818 C C . GLN B 1 22 ? -4.621 -10.961 5.891 1 96.88 22 GLN B C 1
ATOM 820 O O . GLN B 1 22 ? -4.668 -10.141 6.812 1 96.88 22 GLN B O 1
ATO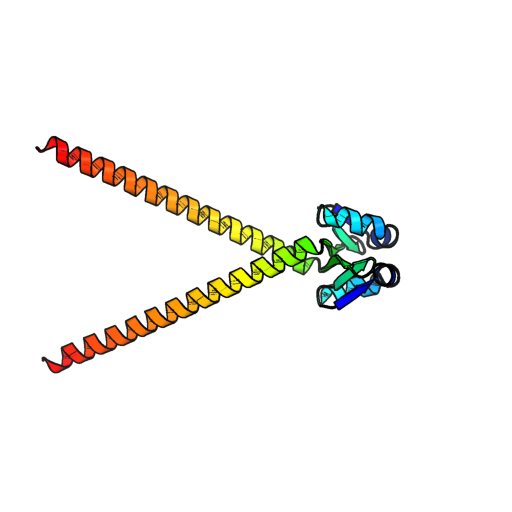M 825 N N . ALA B 1 23 ? -3.553 -11.266 5.188 1 97.56 23 ALA B N 1
ATOM 826 C CA . ALA B 1 23 ? -2.305 -10.547 5.434 1 97.56 23 ALA B CA 1
ATOM 827 C C . ALA B 1 23 ? -1.418 -10.547 4.191 1 97.56 23 ALA B C 1
ATOM 829 O O . ALA B 1 23 ? -1.492 -11.469 3.369 1 97.56 23 ALA B O 1
ATOM 830 N N . PRO B 1 24 ? -0.538 -9.562 4.117 1 98.44 24 PRO B N 1
ATOM 831 C CA . PRO B 1 24 ? 0.386 -9.555 2.982 1 98.44 24 PRO B CA 1
ATOM 832 C C . PRO B 1 24 ? 1.302 -10.773 2.953 1 98.44 24 PRO B C 1
ATOM 834 O O . PRO B 1 24 ? 1.734 -11.25 4.008 1 98.44 24 PRO B O 1
ATOM 837 N N . ILE B 1 25 ? 1.575 -11.234 1.758 1 98.81 25 ILE B N 1
ATOM 838 C CA . ILE B 1 25 ? 2.49 -12.359 1.585 1 98.81 25 ILE B CA 1
ATOM 839 C C . ILE B 1 25 ? 3.693 -11.922 0.752 1 98.81 25 ILE B C 1
ATOM 841 O O . ILE B 1 25 ? 3.537 -11.477 -0.387 1 98.81 25 ILE B O 1
ATOM 845 N N . GLN B 1 26 ? 4.879 -12.109 1.318 1 98.81 26 GLN B N 1
ATOM 846 C CA . GLN B 1 26 ? 6.102 -11.766 0.601 1 98.81 26 GLN B CA 1
ATOM 847 C C . GLN B 1 26 ? 6.586 -12.938 -0.248 1 98.81 26 GLN B C 1
ATOM 849 O O . GLN B 1 26 ? 6.605 -14.086 0.216 1 98.81 26 GLN B O 1
ATOM 854 N N . ILE B 1 27 ? 6.875 -12.641 -1.433 1 98.81 27 ILE B N 1
ATOM 855 C CA . ILE B 1 27 ? 7.43 -13.625 -2.35 1 98.81 27 ILE B CA 1
ATOM 856 C C . ILE B 1 27 ? 8.938 -13.406 -2.488 1 98.81 27 ILE B C 1
ATOM 858 O O . ILE B 1 27 ? 9.383 -12.305 -2.805 1 98.81 27 ILE B O 1
ATOM 862 N N . ASN B 1 28 ? 9.664 -14.477 -2.287 1 98.69 28 ASN B N 1
ATOM 863 C CA . ASN B 1 28 ? 11.117 -14.43 -2.432 1 98.69 28 ASN B CA 1
ATOM 864 C C . ASN B 1 28 ? 11.578 -15.219 -3.65 1 98.69 28 ASN B C 1
ATOM 866 O O . ASN B 1 28 ? 11.016 -16.266 -3.971 1 98.69 28 ASN B O 1
ATOM 870 N N . LYS B 1 29 ? 12.531 -14.711 -4.332 1 97.62 29 LYS B N 1
ATOM 871 C CA . LYS B 1 29 ? 13.273 -15.422 -5.375 1 97.62 29 LYS B CA 1
ATOM 872 C C . LYS B 1 29 ? 14.75 -15.562 -5 1 97.62 29 LYS B C 1
ATOM 874 O O . LYS B 1 29 ? 15.422 -14.562 -4.73 1 97.62 29 LYS B O 1
ATOM 879 N N . ASN B 1 30 ? 15.203 -16.75 -4.906 1 96.12 30 ASN B N 1
ATOM 880 C CA . ASN B 1 30 ? 16.578 -17.031 -4.508 1 96.12 30 ASN B CA 1
ATOM 881 C C . ASN B 1 30 ? 16.906 -16.406 -3.152 1 96.12 30 ASN B C 1
ATOM 883 O O . ASN B 1 30 ? 17.969 -15.805 -2.982 1 96.12 30 ASN B O 1
ATOM 887 N N . GLY B 1 31 ? 15.953 -16.359 -2.346 1 95.69 31 GLY B N 1
ATOM 888 C CA . GLY B 1 31 ? 16.156 -15.93 -0.975 1 95.69 31 GLY B CA 1
ATOM 889 C C . GLY B 1 31 ? 15.992 -14.438 -0.79 1 95.69 31 GLY B C 1
ATOM 890 O O . GLY B 1 31 ? 16.109 -13.922 0.327 1 95.69 31 GLY B O 1
ATOM 891 N N . LYS B 1 32 ? 15.695 -13.742 -1.849 1 97.31 32 LYS B N 1
ATOM 892 C CA . LYS B 1 32 ? 15.539 -12.297 -1.768 1 97.31 32 LYS B CA 1
ATOM 893 C C . LYS B 1 32 ? 14.094 -11.883 -2.033 1 97.31 32 LYS B C 1
ATOM 895 O O . LYS B 1 32 ? 13.43 -12.445 -2.912 1 97.31 32 LYS B O 1
ATOM 900 N N . PRO B 1 33 ? 13.648 -10.906 -1.328 1 98.31 33 PRO B N 1
ATOM 901 C CA . PRO B 1 33 ? 12.281 -10.43 -1.588 1 98.31 33 PRO B CA 1
ATOM 902 C C . PRO B 1 33 ? 12.141 -9.789 -2.967 1 98.31 33 PRO B C 1
ATOM 904 O O . PRO B 1 33 ? 12.945 -8.938 -3.348 1 98.31 33 PRO B O 1
ATOM 907 N N . VAL B 1 34 ? 11.125 -10.148 -3.617 1 98.44 34 VAL B N 1
ATOM 908 C CA . VAL B 1 34 ? 10.969 -9.602 -4.961 1 98.44 34 VAL B CA 1
ATOM 909 C C . VAL B 1 34 ? 9.594 -8.953 -5.102 1 98.44 34 VAL B C 1
ATOM 911 O O . VAL B 1 34 ? 9.445 -7.953 -5.805 1 98.44 34 VAL B O 1
ATOM 914 N N . ALA B 1 35 ? 8.57 -9.477 -4.41 1 98.81 35 ALA B N 1
ATOM 915 C CA . ALA B 1 35 ? 7.207 -8.961 -4.559 1 98.81 35 ALA B CA 1
ATOM 916 C C . ALA B 1 35 ? 6.379 -9.234 -3.307 1 98.81 35 ALA B C 1
ATOM 918 O O . ALA B 1 35 ? 6.793 -10 -2.434 1 98.81 35 ALA B O 1
ATOM 919 N N . VAL B 1 36 ? 5.258 -8.57 -3.219 1 98.81 36 VAL B N 1
ATOM 920 C CA . VAL B 1 36 ? 4.285 -8.781 -2.152 1 98.81 36 VAL B CA 1
ATOM 921 C C . VAL B 1 36 ? 2.881 -8.867 -2.746 1 98.81 36 VAL B C 1
ATOM 923 O O . VAL B 1 36 ? 2.525 -8.094 -3.637 1 98.81 36 VAL B O 1
ATOM 926 N N . VAL B 1 37 ? 2.172 -9.797 -2.277 1 98.81 37 VAL B N 1
ATOM 927 C CA . VAL B 1 37 ? 0.776 -9.961 -2.67 1 98.81 37 VAL B CA 1
ATOM 928 C C . VAL B 1 37 ? -0.139 -9.5 -1.539 1 98.81 37 VAL B C 1
ATOM 930 O O . VAL B 1 37 ? 0.021 -9.914 -0.391 1 98.81 37 VAL B O 1
ATOM 933 N N . ILE B 1 38 ? -1.079 -8.648 -1.912 1 98.56 38 ILE B N 1
ATOM 934 C CA . ILE B 1 38 ? -2.072 -8.18 -0.953 1 98.56 38 ILE B CA 1
ATOM 935 C C . ILE B 1 38 ? -3.471 -8.297 -1.556 1 98.56 38 ILE B C 1
ATOM 937 O O . ILE B 1 38 ? -3.617 -8.461 -2.77 1 98.56 38 ILE B O 1
ATOM 941 N N . SER B 1 39 ? -4.457 -8.227 -0.702 1 98.69 39 SER B N 1
ATOM 942 C CA . SER B 1 39 ? -5.828 -8.289 -1.2 1 98.69 39 SER B CA 1
ATOM 943 C C . SER B 1 39 ? -6.16 -7.074 -2.059 1 98.69 39 SER B C 1
ATOM 945 O O . SER B 1 39 ? -5.586 -6 -1.869 1 98.69 39 SER B O 1
ATOM 947 N N . ALA B 1 40 ? -7.062 -7.25 -2.9 1 98.44 40 ALA B N 1
ATOM 948 C CA . ALA B 1 40 ? -7.539 -6.129 -3.707 1 98.44 40 ALA B CA 1
ATOM 949 C C . ALA B 1 40 ? -8.094 -5.016 -2.826 1 98.44 40 ALA B C 1
ATOM 951 O O . ALA B 1 40 ? -7.863 -3.832 -3.092 1 98.44 40 ALA B O 1
ATOM 952 N N . ASP B 1 41 ? -8.781 -5.359 -1.791 1 97.94 41 ASP B N 1
ATOM 953 C CA . ASP B 1 41 ? -9.367 -4.387 -0.875 1 97.94 41 ASP B CA 1
ATOM 954 C C . ASP B 1 41 ? -8.281 -3.582 -0.16 1 97.94 41 ASP B C 1
ATOM 956 O O . ASP B 1 41 ? -8.414 -2.365 -0.004 1 97.94 41 ASP B O 1
ATOM 960 N N . ALA B 1 42 ? -7.262 -4.266 0.246 1 97.56 42 ALA B N 1
ATOM 961 C CA . ALA B 1 42 ? -6.16 -3.584 0.921 1 97.56 42 ALA B CA 1
ATOM 962 C C . ALA B 1 42 ? -5.488 -2.576 -0.007 1 97.56 42 ALA B C 1
ATOM 964 O O . ALA B 1 42 ? -5.176 -1.456 0.405 1 97.56 42 ALA B O 1
ATOM 965 N N . TYR B 1 43 ? -5.297 -2.982 -1.182 1 97.94 43 TYR B N 1
ATOM 966 C CA . TYR B 1 43 ? -4.668 -2.082 -2.139 1 97.94 43 TYR B CA 1
ATOM 967 C C . TYR B 1 43 ? -5.547 -0.868 -2.408 1 97.94 43 TYR B C 1
ATOM 969 O O . TYR B 1 43 ? -5.055 0.258 -2.508 1 97.94 43 TYR B O 1
ATOM 977 N N . GLN B 1 44 ? -6.816 -1.093 -2.551 1 96.94 44 GLN B N 1
ATOM 978 C CA . GLN B 1 44 ? -7.754 0.008 -2.754 1 96.94 44 GLN B CA 1
ATOM 979 C C . GLN B 1 44 ? -7.711 0.989 -1.586 1 96.94 44 GLN B C 1
ATOM 981 O O . GLN B 1 44 ? -7.801 2.201 -1.783 1 96.94 44 GLN B O 1
ATOM 986 N N . SER B 1 45 ? -7.641 0.464 -0.409 1 96.25 45 SER B N 1
ATOM 987 C CA . SER B 1 45 ? -7.539 1.308 0.777 1 96.25 45 SER B CA 1
ATOM 988 C C . SER B 1 45 ? -6.277 2.166 0.737 1 96.25 45 SER B C 1
ATOM 990 O O . SER B 1 45 ? -6.312 3.344 1.099 1 96.25 45 SER B O 1
ATOM 992 N N . ILE B 1 46 ? -5.18 1.619 0.329 1 95.5 46 ILE B N 1
ATOM 993 C CA . ILE B 1 46 ? -3.91 2.33 0.213 1 95.5 46 ILE B CA 1
ATOM 994 C C . ILE B 1 46 ? -4.039 3.455 -0.811 1 95.5 46 ILE B C 1
ATOM 996 O O . ILE B 1 46 ? -3.611 4.582 -0.559 1 95.5 46 ILE B O 1
ATOM 1000 N N . GLU B 1 47 ? -4.637 3.1 -1.93 1 94.81 47 GLU B N 1
ATOM 1001 C CA . GLU B 1 47 ? -4.824 4.098 -2.979 1 94.81 47 GLU B CA 1
ATOM 1002 C C . GLU B 1 47 ? -5.711 5.242 -2.498 1 94.81 47 GLU B C 1
ATOM 1004 O O . GLU B 1 47 ? -5.441 6.406 -2.797 1 94.81 47 GLU B O 1
ATOM 1009 N N . THR 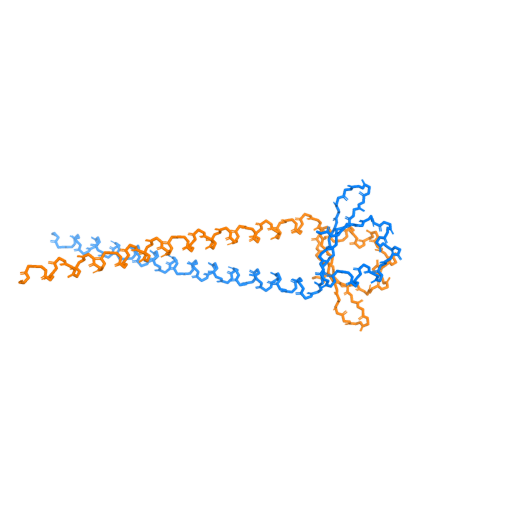B 1 48 ? -6.754 4.914 -1.786 1 95.25 48 THR B N 1
ATOM 1010 C CA . THR B 1 48 ? -7.668 5.914 -1.249 1 95.25 48 THR B CA 1
ATOM 1011 C C . THR B 1 48 ? -6.949 6.832 -0.264 1 95.25 48 THR B C 1
ATOM 1013 O O . THR B 1 48 ? -7.133 8.047 -0.291 1 95.25 48 THR B O 1
ATOM 1016 N N . LEU B 1 49 ? -6.16 6.215 0.576 1 91.38 49 LEU B N 1
ATOM 1017 C CA . LEU B 1 49 ? -5.387 6.992 1.537 1 91.38 49 LEU B CA 1
ATOM 1018 C C . LEU B 1 49 ? -4.438 7.949 0.824 1 91.38 49 LEU B C 1
ATOM 1020 O O . LEU B 1 49 ? -4.312 9.109 1.214 1 91.38 49 LEU B O 1
ATOM 1024 N N . LYS B 1 50 ? -3.746 7.465 -0.209 1 91.81 50 LYS B N 1
ATOM 1025 C CA . LYS B 1 50 ? -2.828 8.289 -0.985 1 91.81 50 LYS B CA 1
ATOM 1026 C C . LYS B 1 50 ? -3.549 9.484 -1.603 1 91.81 50 LYS B C 1
ATOM 1028 O O . LYS B 1 50 ? -3.033 10.602 -1.586 1 91.81 50 LYS B O 1
ATOM 1033 N N . LEU B 1 51 ? -4.727 9.234 -2.092 1 92.31 51 LEU B N 1
ATOM 1034 C CA . LEU B 1 51 ? -5.516 10.297 -2.713 1 92.31 51 LEU B CA 1
ATOM 1035 C C . LEU B 1 51 ? -5.906 11.352 -1.687 1 92.31 51 LEU B C 1
ATOM 1037 O O . LEU B 1 51 ? -5.859 12.555 -1.974 1 92.31 51 LEU B O 1
ATOM 1041 N N . HIS B 1 52 ? -6.266 10.883 -0.556 1 90.81 52 HIS B N 1
ATOM 1042 C CA . HIS B 1 52 ? -6.641 11.812 0.506 1 90.81 52 HIS B CA 1
ATOM 1043 C C . HIS B 1 52 ? -5.453 12.672 0.926 1 90.81 52 HIS B C 1
ATOM 1045 O O . HIS B 1 52 ? -5.609 13.867 1.173 1 90.81 52 HIS B O 1
ATOM 1051 N N . LEU B 1 53 ? -4.375 12.039 1.01 1 87.38 53 LEU B N 1
ATOM 1052 C CA . LEU B 1 53 ? -3.174 12.766 1.405 1 87.38 53 LEU B CA 1
ATOM 1053 C C . LEU B 1 53 ? -2.816 13.828 0.374 1 87.38 53 LEU B C 1
ATOM 1055 O O . LEU B 1 53 ? -2.459 14.953 0.734 1 87.38 53 LEU B O 1
ATOM 1059 N N . LEU B 1 54 ? -2.969 13.469 -0.848 1 90.31 54 LEU B N 1
ATOM 1060 C CA . LEU B 1 54 ? -2.676 14.398 -1.93 1 90.31 54 LEU B CA 1
ATOM 1061 C C . LEU B 1 54 ? -3.66 15.562 -1.923 1 90.31 54 LEU B C 1
ATOM 1063 O O . LEU B 1 54 ? -3.27 16.719 -2.152 1 90.31 54 LEU B O 1
ATOM 1067 N N . GLN B 1 55 ? -4.844 15.211 -1.686 1 91.88 55 GLN B N 1
ATOM 1068 C CA . GLN B 1 55 ? -5.871 16.25 -1.607 1 91.88 55 GLN B CA 1
ATOM 1069 C C . GLN B 1 55 ? -5.598 17.203 -0.454 1 91.88 55 GLN B C 1
ATOM 1071 O O . GLN B 1 55 ? -5.762 18.422 -0.598 1 91.88 55 GLN B O 1
ATOM 1076 N N . SER B 1 56 ? -5.211 16.719 0.651 1 88.56 56 SER B N 1
ATOM 1077 C CA . SER B 1 56 ? -4.906 17.531 1.819 1 88.56 56 SER B CA 1
ATOM 1078 C C . SER B 1 56 ? -3.715 18.453 1.557 1 88.56 56 SER B C 1
ATOM 1080 O O . SER B 1 56 ? -3.727 19.625 1.946 1 88.56 56 SER B O 1
ATOM 1082 N N . LYS B 1 57 ? -2.775 17.906 0.911 1 86.38 57 LYS B N 1
ATOM 1083 C CA . LYS B 1 57 ? -1.592 18.688 0.572 1 86.38 57 LYS B CA 1
ATOM 1084 C C . LYS B 1 57 ? -1.938 19.812 -0.395 1 86.38 57 LYS B C 1
ATOM 1086 O O . LYS B 1 57 ? -1.414 20.922 -0.275 1 86.38 57 LYS B O 1
ATOM 1091 N N . ALA B 1 58 ? -2.787 19.5 -1.266 1 89.88 58 ALA B N 1
ATOM 1092 C CA . ALA B 1 58 ? -3.234 20.516 -2.23 1 89.88 58 ALA B CA 1
ATOM 1093 C C . ALA B 1 58 ? -3.996 21.641 -1.539 1 89.88 58 ALA B C 1
ATOM 1095 O O . ALA B 1 58 ? -3.777 22.812 -1.835 1 89.88 58 ALA B O 1
ATOM 1096 N N . VAL B 1 59 ? -4.859 21.281 -0.683 1 87.06 59 VAL B N 1
ATOM 1097 C CA . VAL B 1 59 ? -5.648 22.266 0.061 1 87.06 59 VAL B CA 1
ATOM 1098 C C . VAL B 1 59 ? -4.723 23.141 0.907 1 87.06 59 VAL B C 1
ATOM 1100 O O . VAL B 1 59 ? -4.879 24.359 0.955 1 87.06 59 VAL B O 1
ATOM 1103 N N . LYS B 1 60 ? -3.746 22.5 1.515 1 84.69 60 LYS B N 1
ATOM 1104 C CA . LYS B 1 60 ? -2.785 23.25 2.32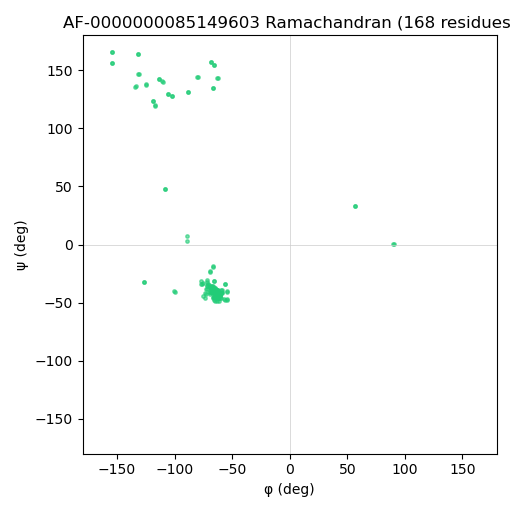6 1 84.69 60 LYS B CA 1
ATOM 1105 C C . LYS B 1 60 ? -1.969 24.219 1.469 1 84.69 60 LYS B C 1
ATOM 1107 O O . LYS B 1 60 ? -1.729 25.359 1.865 1 84.69 60 LYS B O 1
ATOM 1112 N N . ALA B 1 61 ? -1.604 23.75 0.325 1 87.19 61 ALA B N 1
ATOM 1113 C CA . ALA B 1 61 ? -0.837 24.594 -0.599 1 87.19 61 ALA B CA 1
ATOM 1114 C C . ALA B 1 61 ? -1.655 25.781 -1.065 1 87.19 61 ALA B C 1
ATOM 1116 O O . ALA B 1 61 ? -1.139 26.906 -1.148 1 87.19 61 ALA B O 1
ATOM 1117 N N . MET B 1 62 ? -2.85 25.562 -1.308 1 88.06 62 MET B N 1
ATOM 1118 C CA . MET B 1 62 ? -3.746 26.641 -1.74 1 88.06 62 MET B CA 1
ATOM 1119 C C . MET B 1 62 ? -3.957 27.656 -0.625 1 88.06 62 MET B C 1
ATOM 1121 O O . MET B 1 62 ? -3.979 28.859 -0.876 1 88.06 62 MET B O 1
ATOM 1125 N N . THR B 1 63 ? -4.07 27.156 0.593 1 86 63 THR B N 1
ATOM 1126 C CA . THR B 1 63 ? -4.254 28.031 1.745 1 86 63 THR B CA 1
ATOM 1127 C C . THR B 1 63 ? -2.994 28.844 2.004 1 86 63 THR B C 1
ATOM 1129 O O . THR B 1 63 ? -3.076 30.047 2.295 1 86 63 THR B O 1
ATOM 1132 N N . ASP B 1 64 ? -1.791 28.203 1.79 1 86 64 ASP B N 1
ATOM 1133 C CA . ASP B 1 64 ? -0.52 28.891 1.991 1 86 64 ASP B CA 1
ATOM 1134 C C . ASP B 1 64 ? -0.314 29.984 0.942 1 86 64 ASP B C 1
ATOM 1136 O O . ASP B 1 64 ? 0.196 31.062 1.252 1 86 64 ASP B O 1
ATOM 1140 N N . ILE B 1 65 ? -0.771 29.672 -0.226 1 85.19 65 ILE B N 1
ATOM 1141 C CA . ILE B 1 65 ? -0.662 30.625 -1.319 1 85.19 65 ILE B CA 1
ATOM 1142 C C . ILE B 1 65 ? -1.59 31.812 -1.06 1 85.19 65 ILE B C 1
ATOM 1144 O O . ILE B 1 65 ? -1.192 32.969 -1.228 1 85.19 65 ILE B O 1
ATOM 1148 N N . LYS B 1 66 ? -2.742 31.531 -0.577 1 84.19 66 LYS B N 1
ATOM 1149 C CA . LYS B 1 66 ? -3.709 32.594 -0.292 1 84.19 66 LYS B CA 1
ATOM 1150 C C . LYS B 1 66 ? -3.242 33.469 0.871 1 84.19 66 LYS B C 1
ATOM 1152 O O . LYS B 1 66 ? -3.375 34.688 0.827 1 84.19 66 LYS B O 1
ATOM 1157 N N . MET B 1 67 ? -2.654 32.812 1.85 1 76.69 67 MET B N 1
ATOM 1158 C CA . MET B 1 67 ? -2.16 33.562 3.008 1 76.69 67 MET B CA 1
ATOM 1159 C C . MET B 1 67 ? -0.912 34.344 2.652 1 76.69 67 MET B C 1
ATOM 1161 O O . MET B 1 67 ? -0.735 35.469 3.121 1 76.69 67 MET B O 1
ATOM 1165 N N . GLY B 1 68 ? -0.085 33.625 1.884 1 78.5 68 GLY B N 1
ATOM 1166 C CA . GLY B 1 68 ? 1.098 34.344 1.438 1 78.5 68 GLY B CA 1
ATOM 1167 C C . GLY B 1 68 ? 0.774 35.531 0.553 1 78.5 68 GLY B C 1
ATOM 1168 O O . GLY B 1 68 ? 1.399 36.562 0.671 1 78.5 68 GLY B O 1
ATOM 1169 N N . ASN B 1 69 ? -0.038 35.312 -0.398 1 75.19 69 ASN B N 1
ATOM 1170 C CA . ASN B 1 69 ? -0.487 36.438 -1.229 1 75.19 69 ASN B CA 1
ATOM 1171 C C . ASN B 1 69 ? -1.115 37.531 -0.389 1 75.19 69 ASN B C 1
ATOM 1173 O O . ASN B 1 69 ? -0.913 38.719 -0.665 1 75.19 69 ASN B O 1
ATOM 1177 N N . LEU B 1 70 ? -1.78 37.188 0.647 1 70.38 70 LEU B N 1
ATOM 1178 C CA . LEU B 1 70 ? -2.398 38.156 1.53 1 70.38 70 LEU B CA 1
ATOM 1179 C C . LEU B 1 70 ? -1.341 38.906 2.322 1 70.38 70 LEU B C 1
ATOM 1181 O O . LEU B 1 70 ? -1.46 40.125 2.523 1 70.38 70 LEU B O 1
ATOM 1185 N N . VAL B 1 71 ? -0.333 38.156 2.609 1 72.94 71 VAL B N 1
ATOM 1186 C CA . VAL B 1 71 ? 0.724 38.781 3.402 1 72.94 71 VAL B CA 1
ATOM 1187 C C . VAL B 1 71 ? 1.532 39.719 2.529 1 72.94 71 VAL B C 1
ATOM 1189 O O . VAL B 1 71 ? 1.846 40.844 2.947 1 72.94 71 VAL B O 1
ATOM 1192 N N . ASP B 1 72 ? 1.85 39.281 1.41 1 69.31 72 ASP B N 1
ATOM 1193 C CA . ASP B 1 72 ? 2.598 40.156 0.513 1 69.31 72 ASP B CA 1
ATOM 1194 C C . ASP B 1 72 ? 1.762 41.375 0.103 1 69.31 72 ASP B C 1
ATOM 1196 O O . ASP B 1 72 ? 2.271 42.469 0.044 1 69.31 72 ASP B O 1
ATOM 1200 N N . GLY B 1 73 ? 0.532 41.125 -0.211 1 68.06 73 GLY B N 1
ATOM 1201 C CA . GLY B 1 73 ? -0.356 42.219 -0.57 1 68.06 73 GLY B CA 1
ATOM 1202 C C . GLY B 1 73 ? -0.557 43.219 0.554 1 68.06 73 GLY B C 1
ATOM 1203 O O . GLY B 1 73 ? -0.499 44.438 0.333 1 68.06 73 GLY B O 1
ATOM 1204 N N . ASN B 1 74 ? -0.708 42.688 1.658 1 66.19 74 ASN B N 1
ATOM 1205 C CA . ASN B 1 74 ? -0.917 43.562 2.801 1 66.19 74 ASN B CA 1
ATOM 1206 C C . ASN B 1 74 ? 0.35 44.344 3.148 1 66.19 74 ASN B C 1
ATOM 1208 O O . ASN B 1 74 ? 0.284 45.531 3.488 1 66.19 74 ASN B O 1
ATOM 1212 N N . THR B 1 75 ? 1.417 43.656 3.096 1 66.12 75 THR B N 1
ATOM 1213 C CA . THR B 1 75 ? 2.684 44.344 3.361 1 66.12 75 THR B CA 1
ATOM 1214 C C . THR 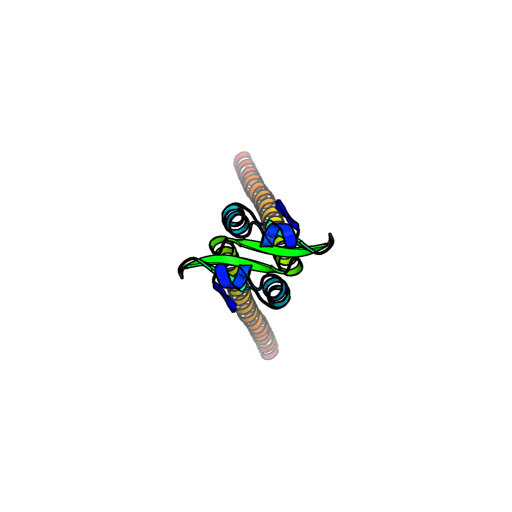B 1 75 ? 2.953 45.406 2.312 1 66.12 75 THR B C 1
ATOM 1216 O O . THR B 1 75 ? 3.447 46.5 2.639 1 66.12 75 THR B O 1
ATOM 1219 N N . PHE B 1 76 ? 2.611 45.031 1.112 1 67.44 76 PHE B N 1
ATOM 1220 C CA . PHE B 1 76 ? 2.768 45.969 0.012 1 67.44 76 PHE B CA 1
ATOM 1221 C C . PHE B 1 76 ? 1.872 47.188 0.211 1 67.44 76 PHE B C 1
ATOM 1223 O O . PHE B 1 76 ? 2.311 48.344 0.025 1 67.44 76 PHE B O 1
ATOM 1230 N N . PHE B 1 77 ? 0.687 47 0.607 1 67.38 77 PHE B N 1
ATOM 1231 C CA . PHE B 1 77 ? -0.273 48.094 0.808 1 67.38 77 PHE B CA 1
ATOM 1232 C C . PHE B 1 77 ? 0.091 48.906 2.035 1 67.38 77 PHE B C 1
ATOM 1234 O O . PHE B 1 77 ? -0.046 50.125 2.029 1 67.38 77 PHE B O 1
ATOM 1241 N N . ASP B 1 78 ? 0.583 48.312 3.023 1 65.12 78 ASP B N 1
ATOM 1242 C CA . ASP B 1 78 ? 1.02 49.031 4.227 1 65.12 78 ASP B CA 1
ATOM 1243 C C . ASP B 1 78 ? 2.223 49.906 3.938 1 65.12 78 ASP B C 1
ATOM 1245 O O . ASP B 1 78 ? 2.305 51.031 4.441 1 65.12 78 ASP B O 1
ATOM 1249 N N . GLU B 1 79 ? 3.1 49.438 3.082 1 65.62 79 GLU B N 1
ATOM 1250 C CA . GLU B 1 79 ? 4.27 50.25 2.711 1 65.62 79 GLU B CA 1
ATOM 1251 C C . GLU B 1 79 ? 3.881 51.406 1.823 1 65.62 79 GLU B C 1
ATOM 1253 O O . GLU B 1 79 ? 4.418 52.5 1.972 1 65.62 79 GLU B O 1
ATOM 1258 N N . LEU B 1 80 ? 2.98 51.219 0.949 1 70.56 80 LEU B N 1
ATOM 1259 C CA . LEU B 1 80 ? 2.508 52.312 0.078 1 70.56 80 LEU B CA 1
ATOM 1260 C C . LEU B 1 80 ? 1.773 53.375 0.881 1 70.56 80 LEU B C 1
ATOM 1262 O O . LEU B 1 80 ? 1.965 54.562 0.651 1 70.56 80 LEU B O 1
ATOM 1266 N N . ALA B 1 81 ? 1.048 53.125 1.868 1 66.44 81 ALA B N 1
ATOM 1267 C CA . ALA B 1 81 ? 0.307 54.031 2.723 1 66.44 81 ALA B CA 1
ATOM 1268 C C . ALA B 1 81 ? 1.251 54.812 3.627 1 66.44 81 ALA B C 1
ATOM 1270 O O . ALA B 1 81 ? 1.031 56 3.881 1 66.44 81 ALA B O 1
ATOM 1271 N N . ALA B 1 82 ? 2.281 54.281 3.975 1 71.69 82 ALA B N 1
ATOM 1272 C CA . ALA B 1 82 ? 3.264 54.938 4.816 1 71.69 82 ALA B CA 1
ATOM 1273 C C . ALA B 1 82 ? 4.078 55.938 4.004 1 71.69 82 ALA B C 1
ATOM 1275 O O . ALA B 1 82 ? 4.5 57 4.531 1 71.69 82 ALA B O 1
ATOM 1276 N N . GLY B 1 83 ? 4.262 55.594 2.846 1 67.06 83 GLY B N 1
ATOM 1277 C CA . GLY B 1 83 ? 5.039 56.5 2.006 1 67.06 83 GLY B CA 1
ATOM 1278 C C . GLY B 1 83 ? 4.258 57.719 1.538 1 67.06 83 GLY B C 1
ATOM 1279 O O . GLY B 1 83 ? 4.84 58.688 1.1 1 67.06 83 GLY B O 1
ATOM 1280 N N . GLN B 1 84 ? 3.07 57.594 1.319 1 59.41 84 GLN B N 1
ATOM 1281 C CA . GLN B 1 84 ? 2.311 58.75 0.853 1 59.41 84 GLN B CA 1
ATOM 1282 C C . GLN B 1 84 ? 2.16 59.812 1.956 1 59.41 84 GLN B C 1
ATOM 1284 O O . GLN B 1 84 ? 2.115 61 1.681 1 59.41 84 GLN B O 1
ATOM 1289 N N . TYR B 1 85 ? 2 59.406 3.213 1 52.16 85 TYR B N 1
ATOM 1290 C CA . TYR B 1 85 ? 1.795 60.406 4.23 1 52.16 85 TYR B CA 1
ATOM 1291 C C . TYR B 1 85 ? 3.123 60.875 4.816 1 52.16 85 TYR B C 1
ATOM 1293 O O . TYR B 1 85 ? 3.152 61.719 5.73 1 52.16 85 TYR B O 1
ATOM 1301 N N . ASP B 1 86 ? 4.227 60.438 4.375 1 38.5 86 ASP B N 1
ATOM 1302 C CA . ASP B 1 86 ? 5.262 61.406 4.754 1 38.5 86 ASP B CA 1
ATOM 1303 C C . ASP B 1 86 ? 5.281 62.594 3.805 1 38.5 86 ASP B C 1
ATOM 1305 O O . ASP B 1 86 ? 5 62.469 2.613 1 38.5 86 ASP B O 1
#

Foldseek 3Di:
DAEDEPVRCVVPVVVQQVVLAPPKYFYDYPRHTDDIRHHPVVVVVVVVVVVVVVVVVVVVVVVCVVVVVVVVVVVVVVVVVVVVVD/DAEDEPVRCVVPVVVQQVVLAPPKYFYDYPRHTDDIRHHPVVVVVVVVVVVVVVVVVVVVVVVCVVVVVVVVVVVVVVVVVVVVVD

Radius of gyration: 27.12 Å; Cα contacts (8 Å, |Δi|>4): 174; chains: 2; bounding box: 30×86×63 Å

Organism: Shewanella frigidimarina (strain NCIMB 400) (NCBI:txid318167)

Secondary structure (DSSP, 8-state):
-EEEEHHHHHHTHHHHHHHTTTS-EEEEETTEEEEEEEEHHHHHHHHHHHHHHHHHHHHHHHHHHHHHHHHHHHHHHHHHHHHH--/-EEEEHHHHHHTHHHHHHHTTTS-EEEEETTEEEEEEEEHHHHHHHHHHHHHHHHHHHHHHHHHHHHHHHHHHHHHHHHHHHHH--

InterPro domains:
  IPR006442 Type II toxin-antitoxin system, antitoxin Phd/YefM [PF02604] (1-63)
  IPR036165 YefM-like superfamily [SSF143120] (1-75)
  IPR051405 phD/YefM antitoxin [PTHR33713] (1-81)

pLDDT: mean 88.15, std 13.39, range [37.88, 98.81]

Sequence (172 aa):
MNTLSANEAKIHFGDLLLKAQQAPIQINKNGKPVAVVISADAYQSIETLKLHLLQSKAVKAMTDIKMGNLVDGNTFFDELAAGQYDMNTLSANEAKIHFGDLLLKAQQAPIQINKNGKPVAVVISADAYQSIETLKLHLLQSKAVKAMTDIKMGNLVDGNTFFDELAAGQYD

Solvent-accessible surface area (backbone atoms only — not comparable to full-atom values): 8950 Å² total; per-residue (Å²): 127,50,76,38,44,50,67,56,37,49,76,40,38,70,59,47,55,58,50,14,64,79,42,51,33,35,30,18,54,95,86,36,78,49,27,32,32,30,18,37,65,58,51,52,50,51,52,50,50,52,49,49,51,51,51,51,50,49,53,50,51,52,51,49,48,51,50,47,52,47,48,53,50,47,52,50,51,53,52,54,56,56,58,65,74,99,128,50,76,36,43,51,67,55,38,50,75,40,38,70,60,47,55,57,49,14,64,78,41,50,33,36,30,20,55,95,86,36,77,50,26,32,34,30,18,35,66,58,51,51,51,51,53,51,51,52,51,50,51,52,50,51,52,50,53,50,50,52,50,49,49,52,49,46,51,47,47,52,50,46,51,51,50,53,52,54,57,55,59,65,74,97

Nearest PDB structures (foldseek):
  2ja3-assembly3_F  TM=5.745E-01  e=2.998E-01  Homo sapiens
  2ja3-assembly2_D  TM=5.765E-01  e=3.675E-01  Homo sapiens
  2ja3-assembly3_E  TM=5.633E-01  e=4.209E-01  Homo sapiens
  8g9b-assembly1_H  TM=5.644E-01  e=6.325E-01  Homo sapiens
  7qdx-assembly1_B  TM=4.363E-01  e=3.224E+00  Escherichia coli